Protein AF-A0A2V8LK27-F1 (afdb_monomer_lite)

Secondary structure (DSSP, 8-state):
-PPPPEEEEEEETTEEEEEEEPPP-TTSEEEEEETTEEEEEEEETTTTEEEEEEEEEPTTT-PEEEEEEEEEEEEESSSPPTT--EEEEEEEEEEE----PPTTSSSS--BTTB----EEEEEEE--

Foldseek 3Di:
DFDDAAWWFKDFPNDTWIWGWDGADPQQWTWTDTPNAIWIWGADPVQQKIKIKGWDQDPPVRDIKIKIAIWHWAKVVNDDDPPDKIKIKTKFAIDIDDDDDDPPPDPNDDDPVDDGGMMMIIDIDDD

Radius of gyration: 15.54 Å; chains: 1; bounding box: 40×24×44 Å

Structure (mmCIF, N/CA/C/O backbone):
data_AF-A0A2V8LK27-F1
#
_entry.id   AF-A0A2V8LK27-F1
#
loop_
_atom_site.group_PDB
_atom_site.id
_atom_site.type_symbol
_atom_site.label_atom_id
_atom_site.label_alt_id
_atom_site.label_comp_id
_atom_site.label_asym_id
_atom_site.label_entity_id
_atom_site.label_seq_id
_atom_site.pdbx_PDB_ins_code
_atom_site.Cartn_x
_atom_site.Cartn_y
_atom_site.Cartn_z
_atom_site.occupancy
_atom_site.B_iso_or_equiv
_atom_site.auth_seq_id
_atom_site.auth_comp_id
_atom_site.auth_asym_id
_atom_site.auth_atom_id
_atom_site.pdbx_PDB_model_num
ATOM 1 N N . MET A 1 1 ? -6.899 8.296 13.807 1.00 84.69 1 MET A N 1
ATOM 2 C CA . MET A 1 1 ? -6.845 6.825 13.914 1.00 84.69 1 MET A CA 1
ATOM 3 C C . MET A 1 1 ? -5.482 6.376 13.427 1.00 84.69 1 MET A C 1
ATOM 5 O O . MET A 1 1 ? -5.115 6.749 12.312 1.00 84.69 1 MET A O 1
ATOM 9 N N . PRO A 1 2 ? -4.740 5.618 14.250 1.00 91.44 2 PRO A N 1
ATOM 10 C CA . PRO A 1 2 ? -3.429 5.110 13.874 1.00 91.44 2 PRO A CA 1
ATOM 11 C C . PRO A 1 2 ? -3.525 4.177 12.668 1.00 91.44 2 PRO A C 1
ATOM 13 O O . PRO A 1 2 ? -4.509 3.447 12.525 1.00 91.44 2 PRO A O 1
ATOM 16 N N . LEU A 1 3 ? -2.496 4.183 11.823 1.00 94.62 3 LEU A N 1
ATOM 17 C CA . LEU A 1 3 ? -2.370 3.239 10.717 1.00 94.62 3 LEU A CA 1
ATOM 18 C C . LEU A 1 3 ? -2.096 1.830 11.272 1.00 94.62 3 LEU A C 1
ATOM 20 O O . LEU A 1 3 ? -1.090 1.663 11.967 1.00 94.62 3 LEU A O 1
ATOM 24 N N . PRO A 1 4 ? -2.933 0.815 10.979 1.00 95.06 4 PRO A N 1
ATOM 25 C CA . PRO A 1 4 ? -2.620 -0.553 11.369 1.00 95.06 4 PRO A CA 1
ATOM 26 C C . PRO A 1 4 ? -1.345 -1.049 10.683 1.00 95.06 4 PRO A C 1
ATOM 28 O O . PRO A 1 4 ? -1.133 -0.840 9.485 1.00 95.06 4 PRO A O 1
ATOM 31 N N . THR A 1 5 ? -0.496 -1.717 11.452 1.00 95.25 5 THR A N 1
ATOM 32 C CA . THR A 1 5 ? 0.776 -2.268 10.980 1.00 95.25 5 THR A CA 1
ATOM 33 C C . THR A 1 5 ? 0.640 -3.748 10.646 1.00 95.25 5 THR A C 1
ATOM 35 O O . THR A 1 5 ? -0.314 -4.411 11.053 1.00 95.25 5 THR A O 1
ATOM 38 N N . GLY A 1 6 ? 1.607 -4.276 9.900 1.00 96.19 6 GLY A N 1
ATOM 39 C CA . GLY A 1 6 ? 1.658 -5.685 9.522 1.00 96.19 6 GLY A CA 1
ATOM 40 C C . GLY A 1 6 ? 1.466 -5.903 8.029 1.00 96.19 6 GLY A C 1
ATOM 41 O O . GLY A 1 6 ? 1.759 -5.024 7.217 1.00 96.19 6 GLY A O 1
ATOM 42 N N . VAL A 1 7 ? 1.028 -7.111 7.672 1.00 97.31 7 VAL A N 1
ATOM 43 C CA . VAL A 1 7 ? 0.879 -7.549 6.281 1.00 97.31 7 VAL A CA 1
ATOM 44 C C . VAL A 1 7 ? -0.574 -7.409 5.847 1.00 97.31 7 VAL A C 1
ATOM 46 O O . VAL A 1 7 ? -1.472 -8.052 6.387 1.00 97.31 7 VAL A O 1
ATOM 49 N N . TRP A 1 8 ? -0.784 -6.575 4.840 1.00 97.62 8 TRP A N 1
ATOM 50 C CA . TRP A 1 8 ? -2.070 -6.309 4.224 1.00 97.62 8 TRP A CA 1
ATOM 51 C C . TRP A 1 8 ? -2.219 -7.126 2.943 1.00 97.62 8 TRP A C 1
ATOM 53 O O . TRP A 1 8 ? -1.303 -7.185 2.120 1.00 97.62 8 TRP A O 1
ATOM 63 N N . LYS A 1 9 ? -3.409 -7.691 2.729 1.00 97.12 9 LYS A N 1
ATOM 64 C CA . LYS A 1 9 ? -3.789 -8.304 1.453 1.00 97.12 9 LYS A CA 1
ATOM 65 C C . LYS A 1 9 ? -4.189 -7.208 0.481 1.00 97.12 9 LYS A C 1
ATOM 67 O O . LYS A 1 9 ? -5.197 -6.539 0.695 1.00 97.12 9 LYS A O 1
ATOM 72 N N . ALA A 1 10 ? -3.401 -7.013 -0.563 1.00 94.88 10 ALA A N 1
ATOM 73 C CA . ALA A 1 10 ? -3.580 -5.949 -1.530 1.00 94.88 10 ALA A CA 1
ATOM 74 C C . ALA A 1 10 ? -4.000 -6.478 -2.899 1.00 94.88 10 ALA A C 1
ATOM 76 O O . ALA A 1 10 ? -3.657 -7.591 -3.295 1.00 94.88 10 ALA A O 1
ATOM 77 N N . ASN A 1 11 ? -4.708 -5.639 -3.645 1.00 91.50 11 ASN A N 1
ATOM 78 C CA . ASN A 1 11 ? -4.986 -5.856 -5.052 1.00 91.50 11 ASN A CA 1
ATOM 79 C C . ASN A 1 11 ? -4.693 -4.580 -5.837 1.00 91.50 11 ASN A C 1
ATOM 81 O O . ASN A 1 11 ? -5.170 -3.493 -5.494 1.00 91.50 11 ASN A O 1
ATOM 85 N N . VAL A 1 12 ? -3.930 -4.725 -6.916 1.00 87.88 12 VAL A N 1
ATOM 86 C CA . VAL A 1 12 ? -3.661 -3.651 -7.869 1.00 87.88 12 VAL A CA 1
ATOM 87 C C . VAL A 1 12 ? -3.964 -4.175 -9.258 1.00 87.88 12 VAL A C 1
ATOM 89 O O . VAL A 1 12 ? -3.316 -5.102 -9.739 1.00 87.88 12 VAL A O 1
ATOM 92 N N . ASN A 1 13 ? -4.955 -3.580 -9.921 1.00 79.00 13 ASN A N 1
ATOM 93 C CA . ASN A 1 13 ? -5.341 -3.952 -11.285 1.00 79.00 13 ASN A CA 1
ATOM 94 C C . ASN A 1 13 ? -5.701 -5.446 -11.471 1.00 79.00 13 ASN A C 1
ATOM 96 O O . ASN A 1 13 ? -5.480 -6.014 -12.542 1.00 79.00 13 ASN A O 1
ATOM 100 N N . GLY A 1 14 ? -6.239 -6.101 -10.439 1.00 80.12 14 GLY A N 1
ATOM 101 C CA . GLY A 1 14 ? -6.537 -7.534 -10.460 1.00 80.12 14 GLY A CA 1
ATOM 102 C C . GLY A 1 14 ? -5.358 -8.431 -10.081 1.00 80.12 14 GLY A C 1
ATOM 103 O O . GLY A 1 14 ? -5.547 -9.639 -9.999 1.00 80.12 14 GLY A O 1
ATOM 104 N N . THR A 1 15 ? -4.175 -7.872 -9.811 1.00 84.31 15 THR A N 1
ATOM 105 C CA . THR A 1 15 ? -3.046 -8.633 -9.264 1.00 84.31 15 THR A CA 1
ATOM 106 C C . THR A 1 15 ? -3.067 -8.572 -7.747 1.00 84.31 15 THR A C 1
ATOM 108 O O . THR A 1 15 ? -2.995 -7.483 -7.173 1.00 84.31 15 THR A O 1
ATOM 111 N N . GLU A 1 16 ? -3.150 -9.734 -7.108 1.00 90.19 16 GLU A N 1
ATOM 112 C CA . GLU A 1 16 ? -3.022 -9.866 -5.659 1.00 90.19 16 GLU A CA 1
ATOM 113 C C . GLU A 1 16 ? -1.560 -9.752 -5.221 1.00 90.19 16 GLU A C 1
ATOM 115 O O . GLU A 1 16 ? -0.647 -10.202 -5.917 1.00 90.19 16 GLU A O 1
ATOM 120 N N . ALA A 1 17 ? -1.338 -9.134 -4.065 1.00 91.56 17 ALA A N 1
ATOM 121 C CA . ALA A 1 17 ? -0.025 -9.001 -3.456 1.00 91.56 17 ALA A CA 1
ATOM 122 C C . ALA A 1 17 ? -0.117 -8.749 -1.953 1.00 91.56 17 ALA A C 1
ATOM 124 O O . ALA A 1 17 ? -1.183 -8.477 -1.406 1.00 91.56 17 ALA A O 1
ATOM 125 N N . GLU A 1 18 ? 1.037 -8.796 -1.300 1.00 95.44 18 GLU A N 1
ATOM 126 C CA . GLU A 1 18 ? 1.193 -8.443 0.104 1.00 95.44 18 GLU A CA 1
ATOM 127 C C . GLU A 1 18 ? 1.866 -7.076 0.227 1.00 95.44 18 GLU A C 1
ATOM 129 O O . GLU A 1 18 ? 2.935 -6.844 -0.348 1.00 95.44 18 GLU A O 1
ATOM 134 N N . LEU A 1 19 ? 1.227 -6.177 0.973 1.00 96.88 19 LEU A N 1
ATOM 135 C CA . LEU A 1 19 ? 1.770 -4.880 1.366 1.00 96.88 19 LEU A CA 1
ATOM 136 C C . LEU A 1 19 ? 2.128 -4.946 2.852 1.00 96.88 19 LEU A C 1
ATOM 138 O O . LEU A 1 19 ? 1.236 -5.043 3.691 1.00 96.88 19 LEU A O 1
ATOM 142 N N . SER A 1 20 ? 3.414 -4.886 3.1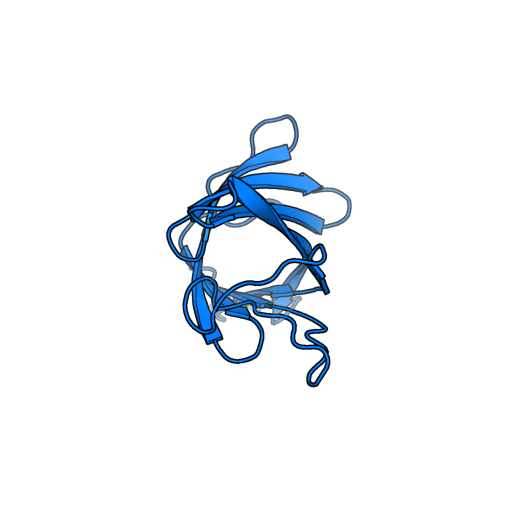90 1.00 97.94 20 SER A N 1
ATOM 143 C CA . SER A 1 20 ? 3.841 -4.749 4.582 1.00 97.94 20 SER A CA 1
ATOM 144 C C . SER A 1 20 ? 3.999 -3.277 4.953 1.00 97.94 20 SER A C 1
ATOM 146 O O . SER A 1 20 ? 4.560 -2.488 4.190 1.00 97.94 20 SER A O 1
ATOM 148 N N . ILE A 1 21 ? 3.494 -2.910 6.130 1.00 98.06 21 ILE A N 1
ATOM 149 C CA . ILE A 1 21 ? 3.551 -1.551 6.673 1.00 98.06 21 ILE A CA 1
ATOM 150 C C . ILE A 1 21 ? 4.091 -1.614 8.101 1.00 98.06 21 ILE A C 1
ATOM 152 O O . ILE A 1 21 ? 3.516 -2.287 8.961 1.00 98.06 21 ILE A O 1
ATOM 156 N N . GLU A 1 22 ? 5.175 -0.890 8.362 1.00 97.62 22 GLU A N 1
ATOM 157 C CA . GLU A 1 22 ? 5.681 -0.653 9.714 1.00 97.62 22 GLU A CA 1
ATOM 158 C C . GLU A 1 22 ? 5.019 0.572 10.358 1.00 97.62 22 GLU A C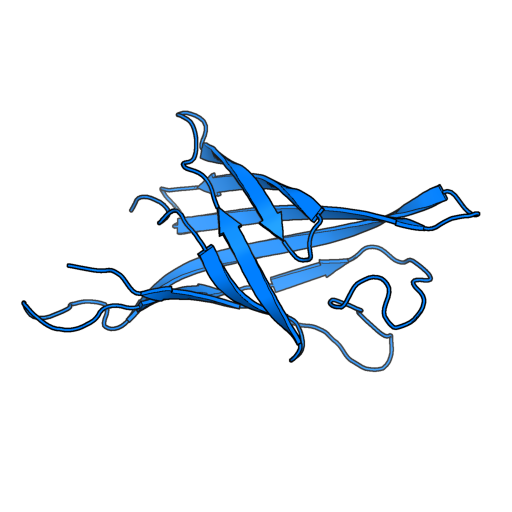 1
ATOM 160 O O . GLU A 1 22 ? 4.395 1.398 9.688 1.00 97.62 22 GLU A O 1
ATOM 165 N N . ALA A 1 23 ? 5.156 0.698 11.680 1.00 95.94 23 ALA A N 1
ATOM 166 C CA . ALA A 1 23 ? 4.587 1.820 12.419 1.00 95.94 23 ALA A CA 1
ATOM 167 C C . ALA A 1 23 ? 5.156 3.160 11.911 1.00 95.94 23 ALA A C 1
ATOM 169 O O . ALA A 1 23 ? 6.381 3.309 11.845 1.00 95.94 23 ALA A O 1
ATOM 170 N N . PRO A 1 24 ? 4.304 4.154 11.593 1.00 97.44 24 PRO A N 1
ATOM 171 C CA . PRO A 1 24 ? 4.780 5.495 11.297 1.00 97.44 24 PRO A CA 1
ATOM 172 C C . PRO A 1 24 ? 5.511 6.114 12.495 1.00 97.44 24 PRO A C 1
ATOM 174 O O . PRO A 1 24 ? 5.134 5.909 13.650 1.00 97.44 24 PRO A O 1
ATOM 177 N N . ASN A 1 25 ? 6.539 6.915 12.223 1.00 96.50 25 ASN A N 1
ATOM 178 C CA . ASN A 1 25 ? 7.196 7.732 13.240 1.00 96.50 25 ASN A CA 1
ATOM 179 C C . ASN A 1 25 ? 6.341 8.958 13.625 1.00 96.50 25 ASN A C 1
ATOM 181 O O . ASN A 1 25 ? 5.255 9.180 13.090 1.00 96.50 25 ASN A O 1
ATOM 185 N N . GLN A 1 26 ? 6.849 9.801 14.530 1.00 94.81 26 GLN A N 1
ATOM 186 C CA . GLN A 1 26 ? 6.143 11.008 14.995 1.00 94.81 26 GLN A CA 1
ATOM 187 C C . GLN A 1 26 ? 5.841 12.025 13.883 1.00 94.81 26 GLN A C 1
ATOM 189 O O . GLN A 1 26 ? 4.972 12.874 14.048 1.00 94.81 26 GLN A O 1
ATOM 194 N N . GLN A 1 27 ? 6.553 11.956 12.758 1.00 96.25 27 GLN A N 1
ATOM 195 C CA . GLN A 1 27 ? 6.324 12.796 11.586 1.00 96.25 27 GLN A CA 1
ATOM 196 C C . GLN A 1 27 ? 5.384 12.135 10.568 1.00 96.25 27 GLN A C 1
ATOM 198 O O . GLN A 1 27 ? 5.241 12.661 9.473 1.00 96.25 27 GLN A O 1
ATOM 203 N N . GLY A 1 28 ? 4.792 10.974 10.866 1.00 96.94 28 GLY A N 1
ATOM 204 C CA . GLY A 1 28 ? 3.933 10.234 9.937 1.00 96.94 28 GLY A CA 1
ATOM 205 C C . GLY A 1 28 ? 4.694 9.475 8.847 1.00 96.94 28 GLY A C 1
ATOM 206 O O . GLY A 1 28 ? 4.079 8.892 7.962 1.00 96.94 28 GLY A O 1
ATOM 207 N N . THR A 1 29 ? 6.027 9.439 8.877 1.00 98.25 29 THR A N 1
ATOM 208 C CA . THR A 1 29 ? 6.805 8.662 7.900 1.00 98.25 29 THR A CA 1
ATOM 209 C C . THR A 1 29 ? 6.815 7.193 8.288 1.00 98.25 29 THR A C 1
ATOM 211 O O . THR A 1 29 ? 7.116 6.870 9.434 1.00 98.25 29 THR A O 1
ATOM 214 N N . PHE A 1 30 ? 6.566 6.306 7.329 1.00 97.94 30 PHE A N 1
ATOM 215 C CA . PHE A 1 30 ? 6.662 4.862 7.527 1.00 97.94 30 PHE A CA 1
ATOM 216 C C . PHE A 1 30 ? 7.531 4.212 6.452 1.00 97.94 30 PHE A C 1
ATOM 218 O O . PHE A 1 30 ? 7.768 4.780 5.379 1.00 97.94 30 PHE A O 1
ATOM 225 N N . VAL A 1 31 ? 7.999 3.006 6.751 1.00 98.31 31 VAL A N 1
ATOM 226 C CA . VAL A 1 31 ? 8.641 2.111 5.788 1.00 98.31 31 VAL A CA 1
ATOM 227 C C . VAL A 1 31 ? 7.800 0.853 5.621 1.00 98.31 31 VAL A C 1
ATOM 229 O O . VAL A 1 31 ? 6.933 0.544 6.441 1.00 98.31 31 VAL A O 1
ATOM 232 N N . GLY A 1 32 ? 8.022 0.150 4.523 1.00 97.69 32 GLY A N 1
ATOM 233 C CA . GLY A 1 32 ? 7.288 -1.062 4.217 1.00 97.69 32 GLY A CA 1
ATOM 234 C C . GLY A 1 32 ? 7.863 -1.772 3.009 1.00 97.69 32 GLY A C 1
ATOM 235 O O . GLY A 1 32 ? 8.917 -1.394 2.491 1.00 97.69 32 GLY A O 1
ATOM 236 N N . ARG A 1 33 ? 7.133 -2.768 2.523 1.00 96.62 33 ARG A N 1
ATOM 237 C CA . ARG A 1 33 ? 7.487 -3.512 1.318 1.00 96.62 33 ARG A CA 1
ATOM 238 C C . ARG A 1 33 ? 6.239 -3.818 0.511 1.00 96.62 33 ARG A C 1
ATOM 240 O O . ARG A 1 33 ? 5.222 -4.228 1.063 1.00 96.62 33 ARG A O 1
ATOM 247 N N . PHE A 1 34 ? 6.317 -3.649 -0.803 1.00 93.31 34 PHE A N 1
ATOM 248 C CA . PHE A 1 34 ? 5.221 -3.980 -1.705 1.00 93.31 34 PHE A CA 1
ATOM 249 C C . PHE A 1 34 ? 5.759 -4.506 -3.030 1.00 93.31 34 PHE A C 1
ATOM 251 O O . PHE A 1 34 ? 6.724 -3.967 -3.566 1.00 93.31 34 PHE A O 1
ATOM 258 N N . PHE A 1 35 ? 5.183 -5.601 -3.537 1.00 89.12 35 PHE A N 1
ATOM 259 C CA . PHE A 1 35 ? 5.714 -6.329 -4.702 1.00 89.12 35 PHE A CA 1
ATOM 260 C C . PHE A 1 35 ? 7.208 -6.684 -4.580 1.00 89.12 35 PHE A C 1
ATOM 262 O O . PHE A 1 35 ? 7.948 -6.678 -5.559 1.00 89.12 35 PHE A O 1
ATOM 269 N N . GLY A 1 36 ? 7.673 -6.966 -3.359 1.00 88.38 36 GLY A N 1
ATOM 270 C CA . GLY A 1 36 ? 9.078 -7.270 -3.092 1.00 88.38 36 GLY A CA 1
ATOM 271 C C . GLY A 1 36 ? 10.024 -6.062 -3.112 1.00 88.38 36 GLY A C 1
ATOM 272 O O . GLY A 1 36 ? 11.226 -6.267 -2.963 1.00 88.38 36 GLY A O 1
ATOM 273 N N . ILE A 1 37 ? 9.501 -4.842 -3.265 1.00 90.38 37 ILE A N 1
ATOM 274 C CA . ILE A 1 37 ? 10.251 -3.582 -3.308 1.00 90.38 37 ILE A CA 1
ATOM 275 C C . ILE A 1 37 ? 10.058 -2.852 -1.982 1.00 90.38 37 ILE A C 1
ATOM 277 O O . ILE A 1 37 ? 8.922 -2.671 -1.538 1.00 90.38 37 ILE A O 1
ATOM 281 N N . ASP A 1 38 ? 11.154 -2.423 -1.362 1.00 94.94 38 ASP A N 1
ATOM 282 C CA . ASP A 1 38 ? 11.091 -1.604 -0.154 1.00 94.94 38 ASP A CA 1
ATOM 283 C C . ASP A 1 38 ? 10.585 -0.199 -0.502 1.00 94.94 38 ASP A C 1
ATOM 285 O O . ASP A 1 38 ? 10.959 0.392 -1.519 1.00 94.94 38 ASP A O 1
ATOM 289 N N . LEU A 1 39 ? 9.723 0.343 0.350 1.00 95.62 39 LEU A N 1
ATOM 290 C CA . LEU A 1 39 ? 9.088 1.637 0.144 1.00 95.62 39 LEU A CA 1
ATOM 291 C C . LEU A 1 39 ? 9.229 2.523 1.371 1.00 95.62 39 LEU A C 1
ATOM 293 O O . LEU A 1 39 ? 9.383 2.062 2.503 1.00 95.62 39 LEU A O 1
ATOM 297 N N . ARG A 1 40 ? 9.114 3.825 1.125 1.00 97.50 40 ARG A N 1
ATOM 298 C CA . ARG A 1 40 ? 8.880 4.831 2.153 1.00 97.50 40 ARG A CA 1
ATOM 299 C C . ARG A 1 40 ? 7.611 5.584 1.798 1.00 97.50 40 ARG A C 1
ATOM 301 O O . ARG A 1 40 ? 7.392 5.928 0.634 1.00 97.50 40 ARG A O 1
ATOM 308 N N . GLY A 1 41 ? 6.795 5.839 2.807 1.00 97.94 41 GLY A N 1
ATOM 309 C CA . GLY A 1 41 ? 5.548 6.559 2.648 1.00 97.94 41 GLY A CA 1
ATOM 310 C C . GLY A 1 41 ? 5.284 7.538 3.774 1.00 97.94 41 GLY A C 1
ATOM 311 O O . GLY A 1 41 ? 6.081 7.701 4.699 1.00 97.94 41 GLY A O 1
ATOM 312 N N . PHE A 1 42 ? 4.139 8.191 3.658 1.00 98.44 42 PHE A N 1
ATOM 313 C CA . PHE A 1 42 ? 3.618 9.144 4.609 1.00 98.44 42 PHE A CA 1
ATOM 314 C C . PHE A 1 42 ? 2.185 8.774 4.986 1.00 98.44 42 PHE A C 1
ATOM 316 O O . PHE A 1 42 ? 1.359 8.447 4.131 1.00 98.44 42 PHE A O 1
ATOM 323 N N . TRP A 1 43 ? 1.909 8.831 6.279 1.00 98.44 43 TRP A N 1
ATOM 324 C CA . TRP A 1 43 ? 0.605 8.664 6.881 1.00 98.44 43 TRP A CA 1
ATOM 325 C C . TRP A 1 43 ? 0.170 9.991 7.491 1.00 98.44 43 TRP A C 1
ATOM 327 O O . TRP A 1 43 ? 0.782 10.486 8.437 1.00 98.44 43 TRP A O 1
ATOM 337 N N . ASP A 1 44 ? -0.906 10.550 6.951 1.00 97.88 44 ASP A N 1
ATOM 338 C CA . ASP A 1 44 ? -1.611 11.669 7.555 1.00 97.88 44 ASP A CA 1
ATOM 339 C C . ASP A 1 44 ? -2.748 11.124 8.421 1.00 97.88 44 ASP A C 1
ATOM 341 O O . ASP A 1 44 ? -3.822 10.767 7.925 1.00 97.88 44 ASP A O 1
ATOM 345 N N . GLU A 1 45 ? -2.514 11.068 9.731 1.00 95.81 45 GLU A N 1
ATOM 346 C CA . GLU A 1 45 ? -3.523 10.613 10.681 1.00 95.81 45 GLU A CA 1
ATOM 347 C C . GLU A 1 45 ? -4.745 11.543 10.737 1.00 95.81 45 GLU A C 1
ATOM 349 O O . GLU A 1 45 ? -5.848 11.077 11.021 1.00 95.81 45 GLU A O 1
ATOM 354 N N . PHE A 1 46 ? -4.611 12.837 10.449 1.00 94.94 46 PHE A N 1
ATOM 355 C CA . PHE A 1 46 ? -5.756 13.741 10.506 1.00 94.94 46 PHE A CA 1
ATOM 356 C C . PHE A 1 46 ? -6.730 13.464 9.359 1.00 94.94 46 PHE A C 1
ATOM 358 O O . PHE A 1 46 ? -7.929 13.299 9.583 1.00 94.94 46 PHE A O 1
ATOM 365 N N . SER A 1 47 ? -6.212 13.357 8.134 1.00 96.38 47 SER A N 1
ATOM 366 C CA . SER A 1 47 ? -7.039 13.097 6.949 1.00 96.38 47 SER A CA 1
ATOM 367 C C . SER A 1 47 ? -7.249 11.612 6.643 1.00 96.38 47 SER A C 1
ATOM 369 O O . SER A 1 47 ? -7.926 11.289 5.668 1.00 96.38 47 SER A O 1
ATOM 371 N N . GLN A 1 48 ? -6.680 10.713 7.453 1.00 97.06 48 GLN A N 1
ATOM 372 C CA . GLN A 1 48 ? -6.718 9.264 7.239 1.00 97.06 48 GLN A CA 1
ATOM 373 C C . GLN A 1 48 ? -6.189 8.864 5.851 1.00 97.06 48 GLN A C 1
ATOM 375 O O . GLN A 1 48 ? -6.732 7.974 5.191 1.00 97.06 48 GLN A O 1
ATOM 380 N N . THR A 1 49 ? -5.129 9.544 5.405 1.00 97.94 49 THR A N 1
ATOM 381 C CA . THR A 1 49 ? -4.569 9.406 4.057 1.00 97.94 49 THR A CA 1
ATOM 382 C C . THR A 1 49 ? -3.187 8.770 4.107 1.00 97.94 49 THR A C 1
ATOM 384 O O . THR A 1 49 ? -2.304 9.231 4.826 1.00 97.94 49 THR A O 1
ATOM 387 N N . ILE A 1 50 ? -2.972 7.759 3.268 1.00 98.25 50 ILE A N 1
ATOM 388 C CA . ILE A 1 50 ? -1.657 7.169 3.020 1.00 98.25 50 ILE A CA 1
ATOM 389 C C . ILE A 1 50 ? -1.136 7.608 1.651 1.00 98.25 50 ILE A C 1
ATOM 391 O O . ILE A 1 50 ? -1.893 7.684 0.677 1.00 98.25 50 ILE A O 1
ATOM 395 N N . SER A 1 51 ? 0.163 7.860 1.553 1.00 97.88 51 SER A N 1
ATOM 396 C CA . SER A 1 51 ? 0.851 8.010 0.275 1.00 97.88 51 SER A CA 1
ATOM 397 C C . SER A 1 51 ? 2.210 7.327 0.303 1.00 97.88 51 SER A C 1
ATOM 399 O O . SER A 1 51 ? 2.903 7.330 1.315 1.00 97.88 51 SER A O 1
ATOM 401 N N . PHE A 1 52 ? 2.599 6.708 -0.804 1.00 97.19 52 PHE A N 1
ATOM 402 C CA . PHE A 1 52 ? 3.927 6.120 -0.963 1.00 97.19 52 PHE A CA 1
ATOM 403 C C . PHE A 1 52 ? 4.270 5.983 -2.442 1.00 97.19 52 PHE A C 1
ATOM 405 O O . PHE A 1 52 ? 3.410 6.118 -3.315 1.00 97.19 52 PHE A O 1
ATOM 412 N N . THR A 1 53 ? 5.540 5.713 -2.722 1.00 93.75 53 THR A N 1
ATOM 413 C CA . THR A 1 53 ? 6.018 5.490 -4.088 1.00 93.75 53 THR A CA 1
ATOM 414 C C . THR A 1 53 ? 6.780 4.181 -4.178 1.00 93.75 53 THR A C 1
ATOM 416 O O . THR A 1 53 ? 7.482 3.805 -3.241 1.00 93.75 53 THR A O 1
ATOM 419 N N . LEU A 1 54 ? 6.642 3.500 -5.311 1.00 91.38 54 LEU A N 1
ATOM 420 C CA . LEU A 1 54 ? 7.499 2.392 -5.708 1.00 91.38 54 LEU A CA 1
ATOM 421 C C . LEU A 1 54 ? 8.334 2.832 -6.899 1.00 91.38 54 LEU A C 1
ATOM 423 O O . LEU A 1 54 ? 7.781 3.321 -7.883 1.00 91.38 54 LEU A O 1
ATOM 427 N N . THR A 1 55 ? 9.645 2.630 -6.814 1.00 88.25 55 THR A N 1
ATOM 428 C CA . THR A 1 55 ? 10.576 2.944 -7.898 1.00 88.25 55 THR A CA 1
ATOM 429 C C . THR A 1 55 ? 11.218 1.659 -8.394 1.00 88.25 55 THR A C 1
ATOM 431 O O . THR A 1 55 ? 11.910 0.975 -7.645 1.00 88.25 55 THR A O 1
ATOM 434 N N . VAL A 1 56 ? 11.008 1.346 -9.669 1.00 84.06 56 VAL A N 1
ATOM 435 C CA . VAL A 1 56 ? 11.634 0.226 -10.374 1.00 84.06 56 VAL A CA 1
ATOM 436 C C . VAL A 1 56 ? 12.626 0.783 -11.380 1.00 84.06 56 VAL A C 1
ATOM 438 O O . VAL A 1 56 ? 12.271 1.614 -12.212 1.00 84.06 56 VAL A O 1
ATOM 441 N N . ILE A 1 57 ? 13.867 0.309 -11.338 1.00 82.44 57 ILE A N 1
ATOM 442 C CA . ILE A 1 57 ? 14.889 0.661 -12.327 1.00 82.44 57 ILE A CA 1
ATOM 443 C C . ILE A 1 57 ? 14.990 -0.495 -13.318 1.00 82.44 57 ILE A C 1
ATOM 445 O O . ILE A 1 57 ? 15.324 -1.612 -12.928 1.00 82.44 57 ILE A O 1
ATOM 449 N N . THR A 1 58 ? 14.700 -0.242 -14.596 1.00 72.00 58 THR A N 1
ATOM 450 C CA . THR A 1 58 ? 14.788 -1.261 -15.651 1.00 72.00 58 THR A CA 1
ATOM 451 C C . THR A 1 58 ? 16.149 -1.211 -16.358 1.00 72.00 58 THR A C 1
ATOM 453 O O . THR A 1 58 ? 16.471 -0.194 -16.983 1.00 72.00 58 THR A O 1
ATOM 456 N N . PRO A 1 59 ? 16.958 -2.284 -16.327 1.00 70.50 59 PRO A N 1
ATOM 457 C CA . PRO A 1 59 ? 18.141 -2.402 -17.178 1.00 70.50 59 PRO A CA 1
ATOM 458 C C . PRO A 1 59 ? 17.750 -2.591 -18.659 1.00 70.50 59 PRO A C 1
ATOM 460 O O . PRO A 1 59 ? 16.701 -3.176 -18.930 1.00 70.50 59 PRO A O 1
ATOM 463 N N . PRO A 1 60 ? 18.572 -2.157 -19.638 1.00 71.06 60 PRO A N 1
ATOM 464 C CA . PRO A 1 60 ? 19.842 -1.436 -19.501 1.00 71.06 60 PRO A CA 1
ATOM 465 C C . PRO A 1 60 ? 19.686 0.095 -19.490 1.00 71.06 60 PRO A C 1
ATOM 467 O O . PRO A 1 60 ? 20.670 0.799 -19.296 1.00 71.06 60 PRO A O 1
ATOM 470 N N . THR A 1 61 ? 18.481 0.625 -19.730 1.00 71.62 61 THR A N 1
ATOM 471 C CA . THR A 1 61 ? 18.262 2.071 -19.908 1.00 71.62 61 THR A CA 1
ATOM 472 C C . THR A 1 61 ? 18.471 2.866 -18.622 1.00 71.62 61 THR A C 1
ATOM 474 O O . THR A 1 61 ? 18.780 4.052 -18.693 1.00 71.62 61 THR A O 1
ATOM 477 N N . GLY A 1 62 ? 18.280 2.240 -17.454 1.00 74.81 62 GLY A N 1
ATOM 478 C CA . GLY A 1 62 ? 18.435 2.888 -16.150 1.00 74.81 62 GLY A CA 1
ATOM 479 C C . GLY A 1 62 ? 17.369 3.949 -15.850 1.00 74.81 62 GLY A C 1
ATOM 480 O O . GLY A 1 62 ? 17.458 4.627 -14.830 1.00 74.81 62 GLY A O 1
ATOM 481 N N . ILE A 1 63 ? 16.359 4.099 -16.715 1.00 78.25 63 ILE A N 1
ATOM 482 C CA . ILE A 1 63 ? 15.267 5.056 -16.522 1.00 78.25 63 ILE A CA 1
ATOM 483 C C . ILE A 1 63 ? 14.320 4.493 -15.451 1.00 78.25 63 ILE A C 1
ATOM 485 O O . ILE A 1 63 ? 13.817 3.379 -15.625 1.00 78.25 63 ILE A O 1
ATOM 489 N N . PRO A 1 64 ? 14.062 5.225 -14.353 1.00 81.81 64 PRO A N 1
ATOM 490 C CA . PRO A 1 64 ? 13.171 4.752 -13.308 1.00 81.81 64 PRO A CA 1
ATOM 491 C C . PRO A 1 64 ? 11.706 4.833 -13.744 1.00 81.81 64 PRO A C 1
ATOM 493 O O . PRO A 1 64 ? 11.234 5.842 -14.277 1.00 81.81 64 PRO A O 1
ATOM 496 N N . VAL A 1 65 ? 10.966 3.776 -13.434 1.00 82.12 65 VAL A N 1
ATOM 497 C CA . VAL A 1 65 ? 9.509 3.784 -13.398 1.00 82.12 65 VAL A CA 1
ATOM 498 C C . VAL A 1 65 ? 9.080 3.983 -11.956 1.00 82.12 65 VAL A C 1
ATOM 500 O O . VAL A 1 65 ? 9.428 3.200 -11.078 1.00 82.12 65 VAL A O 1
ATOM 503 N N . VAL A 1 66 ? 8.327 5.044 -11.722 1.00 86.31 66 VAL A N 1
ATOM 504 C CA . VAL A 1 66 ? 7.795 5.463 -10.436 1.00 86.31 66 VAL A CA 1
ATOM 505 C C . VAL A 1 66 ? 6.282 5.297 -10.457 1.00 86.31 66 VAL A C 1
ATOM 507 O O . VAL A 1 66 ? 5.582 5.878 -11.289 1.00 86.31 66 VAL A O 1
ATOM 510 N N . ALA A 1 67 ? 5.782 4.515 -9.510 1.00 88.06 67 ALA A N 1
ATOM 511 C CA . ALA A 1 67 ? 4.371 4.345 -9.223 1.00 88.06 67 ALA A CA 1
ATOM 512 C C . ALA A 1 67 ? 4.033 5.048 -7.907 1.00 88.06 67 ALA A C 1
ATOM 514 O O . ALA A 1 67 ? 4.545 4.677 -6.853 1.00 88.06 67 ALA A O 1
ATOM 515 N N . SER A 1 68 ? 3.167 6.052 -7.974 1.00 91.25 68 SER A N 1
ATOM 516 C CA . SER A 1 68 ? 2.686 6.827 -6.835 1.00 91.25 68 SER A CA 1
ATOM 517 C C . SER A 1 68 ? 1.318 6.324 -6.404 1.00 91.25 68 SER A C 1
ATOM 519 O O . SER A 1 68 ? 0.362 6.340 -7.181 1.00 91.25 68 SER A O 1
ATOM 521 N N . PHE A 1 69 ? 1.220 5.918 -5.146 1.00 93.62 69 PHE A N 1
ATOM 522 C CA . PHE A 1 69 ? -0.004 5.435 -4.528 1.00 93.62 69 PHE A CA 1
ATOM 523 C C . PHE A 1 69 ? -0.533 6.494 -3.571 1.00 93.62 69 PHE A C 1
ATOM 525 O O . PHE A 1 69 ? 0.217 7.055 -2.770 1.00 93.62 69 PHE A O 1
ATOM 532 N N . LYS A 1 70 ? -1.840 6.739 -3.635 1.00 95.69 70 LYS A N 1
ATOM 533 C CA . LYS A 1 70 ? -2.582 7.487 -2.623 1.00 95.69 70 LYS A CA 1
ATOM 534 C C . LYS A 1 70 ? -3.787 6.661 -2.204 1.00 95.69 70 LYS A C 1
ATOM 536 O O . LYS A 1 70 ? -4.469 6.097 -3.057 1.00 95.69 70 LYS A O 1
ATOM 541 N N . GLY A 1 71 ? -4.054 6.587 -0.909 1.00 95.69 71 GLY A N 1
ATOM 542 C CA . GLY A 1 71 ? -5.188 5.844 -0.378 1.00 95.69 71 GLY A CA 1
ATOM 543 C C . GLY A 1 71 ? -5.800 6.510 0.841 1.00 95.69 71 GLY A C 1
ATOM 544 O O . GLY A 1 71 ? -5.173 7.354 1.475 1.00 95.69 71 GLY A O 1
ATOM 545 N N . TYR A 1 72 ? -7.020 6.100 1.155 1.00 96.75 72 TYR A N 1
ATOM 546 C CA . TYR A 1 72 ? -7.781 6.526 2.319 1.00 96.75 72 TYR A CA 1
ATOM 547 C C . TYR A 1 72 ? -8.149 5.308 3.158 1.00 96.75 72 TYR A C 1
ATOM 549 O O . TYR A 1 72 ? -8.473 4.252 2.608 1.00 96.75 72 TYR A O 1
ATOM 557 N N . LEU A 1 73 ? -8.083 5.465 4.476 1.00 96.12 73 LEU A N 1
ATOM 558 C CA . LEU A 1 73 ? -8.341 4.407 5.445 1.00 96.12 73 LEU A CA 1
ATOM 559 C C . LEU A 1 73 ? -9.794 4.444 5.920 1.00 96.12 73 LEU A C 1
ATOM 561 O O . LEU A 1 73 ? -10.301 5.491 6.319 1.00 96.12 73 LEU A O 1
ATOM 565 N N . PHE A 1 74 ? -10.454 3.290 5.932 1.00 93.56 74 PHE A N 1
ATOM 566 C CA . PHE A 1 74 ? -11.778 3.130 6.529 1.00 93.56 74 PHE A CA 1
ATOM 567 C C . PHE A 1 74 ? -11.938 1.744 7.158 1.00 93.56 74 PHE A C 1
ATOM 569 O O . PHE A 1 74 ? -11.218 0.803 6.822 1.00 93.56 74 PHE A O 1
ATOM 576 N N . ARG A 1 75 ? -12.892 1.620 8.083 1.00 92.44 75 ARG A N 1
ATOM 577 C CA . ARG A 1 75 ? -13.225 0.368 8.775 1.00 92.44 75 ARG A C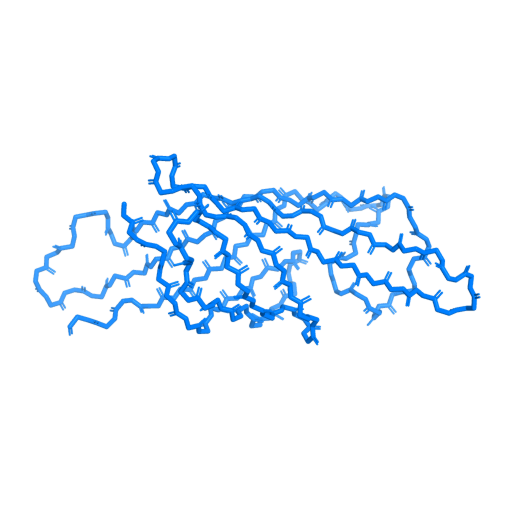A 1
ATOM 578 C C . ARG A 1 75 ? -14.588 -0.140 8.344 1.00 92.44 75 ARG A C 1
ATOM 580 O O . ARG A 1 75 ? -15.501 0.649 8.105 1.00 92.44 75 ARG A O 1
ATOM 587 N N . SER A 1 76 ? -14.719 -1.458 8.252 1.00 91.44 76 SER A N 1
ATOM 588 C CA . SER A 1 76 ? -15.982 -2.131 7.958 1.00 91.44 76 SER A CA 1
ATOM 589 C C . SER A 1 76 ? -16.231 -3.265 8.962 1.00 91.44 76 SER A C 1
ATOM 591 O O . SER A 1 76 ? -15.401 -4.170 9.032 1.00 91.44 76 SER A O 1
ATOM 593 N N . PRO A 1 77 ? -17.357 -3.251 9.707 1.00 89.62 77 PRO A N 1
ATOM 594 C CA . PRO A 1 77 ? -18.319 -2.146 9.802 1.00 89.62 77 PRO A CA 1
ATOM 595 C C . PRO A 1 77 ? -17.707 -0.917 10.513 1.00 89.62 77 PRO A C 1
ATOM 597 O O . PRO A 1 77 ? -16.791 -1.072 11.316 1.00 89.62 77 PRO A O 1
ATOM 600 N N . PRO A 1 78 ? -18.208 0.306 10.255 1.00 83.19 78 PRO A N 1
ATOM 601 C CA . PRO A 1 78 ? -17.672 1.522 10.874 1.00 83.19 78 PRO A CA 1
ATOM 602 C C . PRO A 1 78 ? -17.914 1.585 12.391 1.00 83.19 78 PRO A C 1
ATOM 604 O O . PRO A 1 78 ? -17.086 2.130 13.112 1.00 83.19 78 PRO A O 1
ATOM 607 N N . ASN A 1 79 ? -19.011 0.987 12.868 1.00 83.75 79 ASN A N 1
ATOM 608 C CA . ASN A 1 79 ? -19.354 0.864 14.286 1.00 83.75 79 ASN A CA 1
ATOM 609 C C . ASN A 1 79 ? -19.493 -0.625 14.636 1.00 83.75 79 ASN A C 1
ATOM 611 O O . ASN A 1 79 ? -20.591 -1.175 14.522 1.00 83.75 79 ASN A O 1
ATOM 615 N N . PRO A 1 80 ? -18.390 -1.310 14.961 1.00 81.12 80 PRO A N 1
ATOM 616 C CA . PRO A 1 80 ? -18.431 -2.724 15.291 1.00 81.12 80 PRO A CA 1
ATOM 617 C C . PRO A 1 80 ? -19.047 -2.962 16.668 1.00 81.12 80 PRO A C 1
ATOM 619 O O . PRO A 1 80 ? -18.753 -2.259 17.633 1.00 81.12 80 PRO A O 1
ATOM 622 N N . GLU A 1 81 ? -19.902 -3.976 16.747 1.00 84.12 81 GLU A N 1
ATOM 623 C CA . GLU A 1 81 ? -20.369 -4.528 18.017 1.00 84.12 81 GLU A CA 1
ATOM 624 C C . GLU A 1 81 ? -19.246 -5.368 18.652 1.00 84.12 81 GLU A C 1
ATOM 626 O O . GLU A 1 81 ? -18.426 -5.931 17.918 1.00 84.12 81 GLU A O 1
ATOM 631 N N . PRO A 1 82 ? -19.190 -5.485 19.992 1.00 81.12 82 PRO A N 1
ATOM 632 C CA . PRO A 1 82 ? -18.214 -6.342 20.657 1.00 81.12 82 PRO A CA 1
ATOM 633 C C . PRO A 1 82 ? -18.249 -7.776 20.108 1.00 81.12 82 PRO A C 1
ATOM 635 O O . PRO A 1 82 ? -19.313 -8.389 20.039 1.00 81.12 82 PRO A O 1
ATOM 638 N N . GLY A 1 83 ? -17.086 -8.312 19.729 1.00 80.44 83 GLY A N 1
ATOM 639 C CA . GLY A 1 83 ? -16.958 -9.672 19.188 1.00 80.44 83 GLY A CA 1
ATOM 640 C C . GLY A 1 83 ? -17.241 -9.807 17.688 1.00 80.44 83 GLY A C 1
ATOM 641 O O . GLY A 1 83 ? -17.276 -10.927 17.183 1.00 80.44 83 GLY A O 1
ATOM 642 N N . ARG A 1 84 ? -17.442 -8.698 16.965 1.00 82.44 84 ARG A N 1
ATOM 643 C CA . ARG A 1 84 ? -17.560 -8.699 15.504 1.00 82.44 84 ARG A CA 1
ATOM 644 C C . ARG A 1 84 ? -16.221 -8.384 14.846 1.00 82.44 84 ARG A C 1
ATOM 646 O O . ARG A 1 84 ? -15.598 -7.376 15.168 1.00 82.44 84 ARG A O 1
ATOM 653 N N . ASP A 1 85 ? -15.852 -9.187 13.852 1.00 85.94 85 ASP A N 1
ATOM 654 C CA . ASP A 1 85 ? -14.660 -8.940 13.043 1.00 85.94 85 ASP A CA 1
ATOM 655 C C . ASP A 1 85 ? -14.746 -7.589 12.322 1.00 85.94 85 ASP A C 1
ATOM 657 O O . ASP A 1 85 ? -15.762 -7.244 11.701 1.00 85.94 85 ASP A O 1
ATOM 661 N N . VAL A 1 86 ? -13.648 -6.839 12.380 1.00 91.50 86 VAL A N 1
ATOM 662 C CA . VAL A 1 86 ? -13.492 -5.553 11.700 1.00 91.50 86 VAL A CA 1
ATOM 663 C C . VAL A 1 86 ? -12.404 -5.689 10.660 1.00 91.50 86 VAL A C 1
ATOM 665 O O . VAL A 1 86 ? -11.326 -6.207 10.934 1.00 91.50 86 VAL A O 1
ATOM 668 N N . VAL A 1 87 ? -12.673 -5.198 9.456 1.00 94.56 87 VAL A N 1
ATOM 669 C CA . VAL A 1 87 ? -11.663 -5.117 8.405 1.00 94.56 87 VAL A CA 1
ATOM 670 C C . VAL A 1 87 ? -11.298 -3.663 8.197 1.00 94.56 87 VAL A C 1
ATOM 672 O O . VAL A 1 87 ? -12.149 -2.843 7.829 1.00 94.56 87 VAL A O 1
ATOM 675 N N . THR A 1 88 ? -10.022 -3.345 8.388 1.00 95.38 88 THR A N 1
ATOM 676 C CA . THR A 1 88 ? -9.489 -2.071 7.932 1.00 95.38 88 THR A CA 1
ATOM 677 C C . THR A 1 88 ? -9.148 -2.177 6.449 1.00 95.38 88 THR A C 1
ATOM 679 O O . THR A 1 88 ? -8.509 -3.133 6.011 1.00 95.38 88 THR A O 1
ATOM 682 N N . THR A 1 89 ? -9.577 -1.194 5.661 1.00 96.44 89 THR A N 1
ATOM 683 C CA . THR A 1 89 ? -9.313 -1.118 4.223 1.00 96.44 89 THR A CA 1
ATOM 684 C C . THR A 1 89 ? -8.624 0.200 3.883 1.00 96.44 89 THR A C 1
ATOM 686 O O . THR A 1 89 ? -9.088 1.270 4.272 1.00 96.44 89 THR A O 1
ATOM 689 N N . LEU A 1 90 ? -7.536 0.113 3.125 1.00 96.81 90 LEU A N 1
ATOM 690 C CA . LEU A 1 90 ? -6.944 1.208 2.367 1.00 96.81 90 LEU A CA 1
ATOM 691 C C . LEU A 1 90 ? -7.436 1.108 0.927 1.00 96.81 90 LEU A C 1
ATOM 693 O O . LEU A 1 90 ? -7.378 0.032 0.341 1.00 96.81 90 LEU A O 1
ATOM 697 N N . THR A 1 91 ? -7.902 2.203 0.336 1.00 94.94 91 THR A N 1
ATOM 698 C CA . THR A 1 91 ? -8.227 2.236 -1.098 1.00 94.94 91 THR A CA 1
ATOM 699 C C . THR A 1 91 ? -8.002 3.615 -1.683 1.00 94.94 91 THR A C 1
ATOM 701 O O . THR A 1 91 ? -8.127 4.623 -0.986 1.00 94.94 91 THR A O 1
ATOM 704 N N . GLY A 1 92 ? -7.681 3.684 -2.967 1.00 92.94 92 GLY A N 1
ATOM 705 C CA . GLY A 1 92 ? -7.546 4.962 -3.646 1.00 92.94 92 GLY A CA 1
ATOM 706 C C . GLY A 1 92 ? -6.957 4.831 -5.032 1.00 92.94 92 GLY A C 1
ATOM 707 O O . GLY A 1 92 ? -7.221 3.863 -5.741 1.00 92.94 92 GLY A O 1
ATOM 708 N N . SER A 1 93 ? -6.179 5.834 -5.424 1.00 89.25 93 SER A N 1
ATOM 709 C CA . SER A 1 93 ? -5.643 5.970 -6.771 1.00 89.25 93 SER A CA 1
ATOM 710 C C . SER A 1 93 ? -4.182 5.542 -6.866 1.00 89.25 93 SER A C 1
ATOM 712 O O . SER A 1 93 ? -3.399 5.616 -5.915 1.00 89.25 93 SER A O 1
ATOM 714 N N . LEU A 1 94 ? -3.829 5.105 -8.070 1.00 87.12 94 LEU A N 1
ATOM 715 C CA . LEU A 1 94 ? -2.473 4.823 -8.511 1.00 87.12 94 LEU A CA 1
ATOM 716 C C . LEU A 1 94 ? -2.180 5.714 -9.720 1.00 87.12 94 LEU A C 1
ATOM 718 O O . LEU A 1 94 ? -3.001 5.826 -10.629 1.00 87.12 94 LEU A O 1
ATOM 722 N N . GLN A 1 95 ? -1.006 6.332 -9.735 1.00 84.94 95 GLN A N 1
ATOM 723 C CA . GLN A 1 95 ? -0.469 7.044 -10.889 1.00 84.94 95 GLN A CA 1
ATOM 724 C C . GLN A 1 95 ? 0.935 6.540 -11.193 1.00 84.94 95 GLN A C 1
ATOM 726 O O . GLN A 1 95 ? 1.672 6.162 -10.289 1.00 84.94 95 GLN A O 1
ATOM 731 N N . MET A 1 96 ? 1.320 6.551 -12.464 1.00 81.31 96 MET A N 1
ATOM 732 C CA . MET A 1 96 ? 2.648 6.124 -12.897 1.00 81.31 96 MET A CA 1
ATOM 733 C C . MET A 1 96 ? 3.212 7.114 -13.904 1.00 81.31 96 MET A C 1
ATOM 735 O O . MET A 1 96 ? 2.458 7.681 -14.698 1.00 81.31 96 MET A O 1
ATOM 739 N N . ASN A 1 97 ? 4.529 7.308 -13.899 1.00 78.00 97 ASN A N 1
ATOM 740 C CA . ASN A 1 97 ? 5.184 8.015 -14.995 1.00 78.00 97 ASN A CA 1
ATOM 741 C C . ASN A 1 97 ? 5.212 7.151 -16.267 1.00 78.00 97 ASN A C 1
ATOM 743 O O . ASN A 1 97 ? 5.101 5.925 -16.228 1.00 78.00 97 ASN A O 1
ATOM 747 N N . ALA A 1 98 ? 5.387 7.810 -17.413 1.00 69.94 98 ALA A N 1
ATOM 748 C CA . ALA A 1 98 ? 5.599 7.117 -18.675 1.00 69.94 98 ALA A CA 1
ATOM 749 C C . ALA A 1 98 ? 6.917 6.327 -18.630 1.00 69.94 98 ALA A C 1
ATOM 751 O O . ALA A 1 98 ? 7.977 6.886 -18.346 1.00 69.94 98 ALA A O 1
ATOM 752 N N . GLY A 1 99 ? 6.849 5.036 -18.943 1.00 64.81 99 GLY A N 1
ATOM 753 C CA . GLY A 1 99 ? 8.009 4.159 -19.035 1.00 64.81 99 GLY A CA 1
ATOM 754 C C . GLY A 1 99 ? 7.674 2.881 -19.798 1.00 64.81 99 GLY A C 1
ATOM 755 O O . GLY A 1 99 ? 6.545 2.394 -19.751 1.00 64.81 99 GLY A O 1
ATOM 756 N N . ASN A 1 100 ? 8.656 2.337 -20.517 1.00 61.25 100 ASN A N 1
ATOM 757 C CA . ASN A 1 100 ? 8.521 1.063 -21.221 1.00 61.25 100 ASN A CA 1
ATOM 758 C C . ASN A 1 100 ? 8.912 -0.078 -20.279 1.00 61.25 100 ASN A C 1
ATOM 760 O O . ASN A 1 100 ? 10.053 -0.534 -20.289 1.00 61.25 100 ASN A O 1
ATOM 764 N N . ILE A 1 101 ? 7.969 -0.528 -19.452 1.00 64.62 101 ILE A N 1
ATOM 765 C CA . ILE A 1 101 ? 8.146 -1.731 -18.631 1.00 64.62 101 ILE A CA 1
ATOM 766 C C . ILE A 1 101 ? 7.651 -2.944 -19.413 1.00 64.62 101 ILE A C 1
ATOM 768 O O . ILE A 1 101 ? 6.512 -2.964 -19.885 1.00 64.62 101 ILE A O 1
ATOM 772 N N . ALA A 1 102 ? 8.495 -3.969 -19.537 1.00 61.22 102 ALA A N 1
ATOM 773 C CA . ALA A 1 102 ? 8.059 -5.257 -20.060 1.00 61.22 102 ALA A CA 1
ATOM 774 C C . ALA A 1 102 ? 6.962 -5.847 -19.158 1.00 61.22 102 ALA A C 1
ATOM 776 O O . ALA A 1 102 ? 7.016 -5.725 -17.928 1.00 61.22 102 ALA A O 1
ATOM 777 N N . ALA A 1 103 ? 5.979 -6.508 -19.774 1.00 58.03 103 ALA A N 1
ATOM 778 C CA . ALA A 1 103 ? 4.956 -7.241 -19.042 1.00 58.03 103 ALA A CA 1
ATOM 779 C C . ALA A 1 103 ? 5.614 -8.244 -18.075 1.00 58.03 103 ALA A C 1
ATOM 781 O O . ALA A 1 103 ? 6.467 -9.025 -18.488 1.00 58.03 103 ALA A O 1
ATOM 782 N N . GLY A 1 104 ? 5.235 -8.195 -16.794 1.00 58.38 104 GLY A N 1
ATOM 783 C CA . GLY A 1 104 ? 5.740 -9.093 -15.747 1.00 58.38 104 GLY A CA 1
ATOM 784 C C . GLY A 1 104 ? 6.843 -8.534 -14.837 1.00 58.38 104 GLY A C 1
ATOM 785 O O . GLY A 1 104 ? 7.085 -9.128 -13.794 1.00 58.38 104 GLY A O 1
ATOM 786 N N . LEU A 1 105 ? 7.474 -7.394 -15.158 1.00 64.81 105 LEU A N 1
ATOM 787 C CA . LEU A 1 105 ? 8.490 -6.782 -14.274 1.00 64.81 105 LEU A CA 1
ATOM 788 C C . LEU A 1 105 ? 7.891 -6.010 -13.096 1.00 64.81 105 LEU A C 1
ATOM 790 O O . LEU A 1 105 ? 8.482 -5.947 -12.022 1.00 64.81 105 LEU A O 1
ATOM 794 N N . PHE A 1 106 ? 6.725 -5.406 -13.298 1.00 69.56 106 PHE A N 1
ATOM 795 C CA . PHE A 1 106 ? 6.017 -4.680 -12.258 1.00 69.56 106 PHE A CA 1
ATOM 796 C C . PHE A 1 106 ? 4.523 -4.914 -12.456 1.00 69.56 106 PHE A C 1
ATOM 798 O O . PHE A 1 106 ? 4.002 -4.474 -13.462 1.00 69.56 106 PHE A O 1
ATOM 805 N N . PRO A 1 107 ? 3.814 -5.636 -11.582 1.00 63.06 107 PRO A N 1
ATOM 806 C CA . PRO A 1 107 ? 2.437 -6.082 -11.845 1.00 63.06 107 PRO A CA 1
ATOM 807 C C . PRO A 1 107 ? 1.413 -4.944 -11.935 1.00 63.06 107 PRO A C 1
ATOM 809 O O . PRO A 1 107 ? 0.384 -5.072 -12.601 1.00 63.06 107 PRO A O 1
ATOM 812 N N . ALA A 1 108 ? 1.710 -3.797 -11.329 1.00 62.38 108 ALA A N 1
ATOM 813 C CA . ALA A 1 108 ? 0.947 -2.579 -11.527 1.00 62.38 108 ALA A CA 1
ATOM 814 C C . ALA A 1 108 ? 1.363 -1.916 -12.853 1.00 62.38 108 ALA A C 1
ATOM 816 O O . ALA A 1 108 ? 2.015 -0.884 -12.847 1.00 62.38 108 ALA A O 1
ATOM 817 N N . ILE A 1 109 ? 1.041 -2.526 -14.000 1.00 61.12 109 ILE A N 1
ATOM 818 C CA . ILE A 1 109 ? 1.305 -1.932 -15.323 1.00 61.12 109 ILE A CA 1
ATOM 819 C C . ILE A 1 109 ? 0.080 -1.141 -15.768 1.00 61.12 109 ILE A C 1
ATOM 821 O O . ILE A 1 109 ? -0.982 -1.716 -16.026 1.00 61.12 109 ILE A O 1
ATOM 825 N N . GLY A 1 110 ? 0.242 0.171 -15.923 1.00 53.75 110 GLY A N 1
ATOM 826 C CA . GLY A 1 110 ? -0.634 0.970 -16.771 1.00 53.75 110 GLY A CA 1
ATOM 827 C C . GLY A 1 110 ? -0.308 0.690 -18.237 1.00 53.75 110 GLY A C 1
ATOM 828 O O . GLY A 1 110 ? 0.811 0.931 -18.678 1.00 53.75 110 GLY A O 1
ATOM 829 N N . THR A 1 111 ? -1.264 0.175 -19.007 1.00 54.88 111 THR A N 1
ATOM 830 C CA . THR A 1 111 ? -1.127 0.114 -20.473 1.00 54.88 111 THR A CA 1
ATOM 831 C C . THR A 1 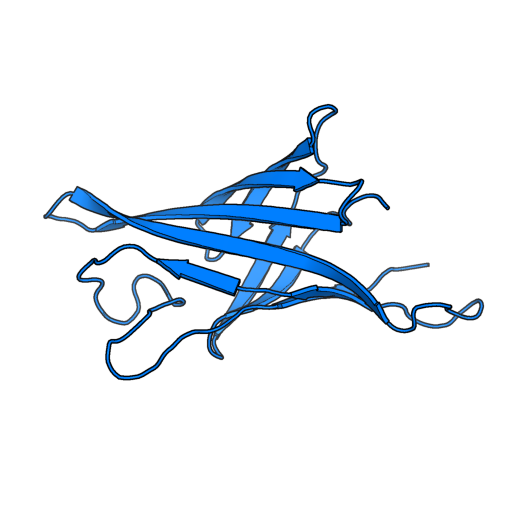111 ? -2.024 1.181 -21.082 1.00 54.88 111 THR A C 1
ATOM 833 O O . THR A 1 111 ? -3.091 1.460 -20.541 1.00 54.88 111 THR A O 1
ATOM 836 N N . SER A 1 112 ? -1.667 1.731 -22.248 1.00 51.91 112 SER A N 1
ATOM 837 C CA . SER A 1 112 ? -2.540 2.669 -22.983 1.00 51.91 112 SER A CA 1
ATOM 838 C C . SER A 1 112 ? -3.915 2.082 -23.339 1.00 51.91 112 SER A C 1
ATOM 840 O O . SER A 1 112 ? -4.813 2.807 -23.756 1.00 51.91 112 SER A O 1
ATOM 842 N N . ARG A 1 113 ? -4.084 0.762 -23.178 1.00 54.75 113 ARG A N 1
ATOM 843 C CA . ARG A 1 113 ? -5.308 0.007 -23.459 1.00 54.75 113 ARG A CA 1
ATOM 844 C C . ARG A 1 113 ? -6.183 -0.222 -22.227 1.00 54.75 113 ARG A C 1
ATOM 846 O O . ARG A 1 113 ? -7.337 -0.609 -22.385 1.00 54.75 113 ARG A O 1
ATOM 853 N N . ARG A 1 114 ? -5.658 -0.026 -21.013 1.00 55.50 114 ARG A N 1
ATOM 854 C CA . ARG A 1 114 ? -6.396 -0.255 -19.766 1.00 55.50 114 ARG A CA 1
ATOM 855 C C . ARG A 1 114 ? -5.956 0.744 -18.707 1.00 55.50 114 ARG A C 1
ATOM 857 O O . ARG A 1 114 ? -4.864 0.633 -18.152 1.00 55.50 114 ARG A O 1
ATOM 864 N N . ASN A 1 115 ? -6.842 1.688 -18.414 1.00 54.03 115 ASN A N 1
ATOM 865 C CA . ASN A 1 115 ? -6.663 2.598 -17.295 1.00 54.03 115 ASN A CA 1
ATOM 866 C C . ASN A 1 115 ? -6.690 1.813 -15.977 1.00 54.03 115 ASN A C 1
ATOM 868 O O . ASN A 1 115 ? -7.612 1.034 -15.731 1.00 54.03 115 ASN A O 1
ATOM 872 N N . VAL A 1 116 ? -5.687 2.038 -15.131 1.00 60.88 116 VAL A N 1
ATOM 873 C CA . VAL A 1 116 ? -5.617 1.482 -13.777 1.00 60.88 116 VAL A CA 1
ATOM 874 C C . VAL A 1 116 ? -6.021 2.590 -12.818 1.00 60.88 116 VAL A C 1
ATOM 876 O O . VAL A 1 116 ? -5.223 3.467 -12.511 1.00 60.88 116 VAL A O 1
ATOM 879 N N . PHE A 1 117 ? -7.286 2.602 -12.402 1.00 61.38 117 PHE A N 1
ATOM 880 C CA . PHE A 1 117 ? -7.830 3.707 -11.604 1.00 61.38 117 PHE A CA 1
ATOM 881 C C . PHE A 1 117 ? -7.706 3.516 -10.092 1.00 61.38 117 PHE A C 1
ATOM 883 O O . PHE A 1 117 ? -8.028 4.442 -9.350 1.00 61.38 117 PHE A O 1
ATOM 890 N N . GLY A 1 118 ? -7.221 2.366 -9.617 1.00 77.88 118 GLY A N 1
ATOM 891 C CA . GLY A 1 118 ? -7.055 2.198 -8.186 1.00 77.88 118 GLY A CA 1
ATOM 892 C C . GLY A 1 118 ? -6.396 0.920 -7.712 1.00 77.88 118 GLY A C 1
ATOM 893 O O . GLY A 1 118 ? -5.967 0.060 -8.485 1.00 77.88 118 GLY A O 1
ATOM 894 N N . TRP A 1 119 ? -6.314 0.856 -6.395 1.00 91.38 119 TRP A N 1
ATOM 895 C CA . TRP A 1 119 ? -5.780 -0.242 -5.613 1.00 91.38 119 TRP A CA 1
ATOM 896 C C . TRP A 1 119 ? -6.546 -0.304 -4.299 1.00 91.38 119 TRP A C 1
ATOM 898 O O . TRP A 1 119 ? -7.101 0.705 -3.857 1.00 91.38 119 TRP A O 1
ATOM 908 N N . PHE A 1 120 ? -6.538 -1.465 -3.660 1.00 94.50 120 PHE A N 1
ATOM 909 C CA . PHE A 1 120 ? -6.937 -1.568 -2.266 1.00 94.50 120 PHE A CA 1
ATOM 910 C C . PHE A 1 120 ? -5.991 -2.483 -1.500 1.00 94.50 120 PHE A C 1
ATOM 912 O O . PHE A 1 120 ? -5.294 -3.302 -2.098 1.00 94.50 120 PHE A O 1
ATOM 919 N N . ALA A 1 121 ? -5.985 -2.351 -0.179 1.00 97.00 121 ALA A N 1
ATOM 920 C CA . ALA A 1 121 ? -5.344 -3.276 0.734 1.00 97.00 121 ALA A CA 1
ATOM 921 C C . ALA A 1 121 ? -6.205 -3.465 1.982 1.00 97.00 121 ALA A C 1
ATOM 923 O O . ALA A 1 121 ? -6.825 -2.514 2.454 1.00 97.00 121 ALA A O 1
ATOM 924 N N . GLN A 1 122 ? -6.252 -4.683 2.515 1.00 97.38 122 GLN A N 1
ATOM 925 C CA . GLN A 1 122 ? -7.069 -5.034 3.674 1.00 97.38 122 GLN A CA 1
ATOM 926 C C . GLN A 1 122 ? -6.268 -5.774 4.738 1.00 97.38 122 GLN A C 1
ATOM 928 O O . GLN A 1 122 ? -5.427 -6.616 4.420 1.00 97.38 122 GLN A O 1
ATOM 933 N N . ILE A 1 123 ? -6.585 -5.492 5.998 1.00 96.19 123 ILE A N 1
ATOM 934 C CA . ILE A 1 123 ? -6.083 -6.230 7.155 1.00 96.19 123 ILE A CA 1
ATOM 935 C C . ILE A 1 123 ? -7.235 -6.445 8.151 1.00 96.19 123 ILE A C 1
ATOM 937 O O . ILE A 1 123 ? -8.006 -5.510 8.398 1.00 96.19 123 ILE A O 1
ATOM 941 N N . PRO A 1 124 ? -7.421 -7.666 8.684 1.00 92.06 124 PRO A N 1
ATOM 942 C CA . PRO A 1 124 ? -8.360 -7.886 9.775 1.00 92.06 124 PRO A CA 1
ATOM 943 C C . PRO A 1 124 ? -7.816 -7.261 11.065 1.00 92.06 124 PRO A C 1
ATOM 945 O O . PRO A 1 124 ? -6.639 -7.414 11.391 1.00 92.06 124 PRO A O 1
ATOM 948 N N . GLU A 1 125 ? -8.676 -6.581 11.814 1.00 81.56 125 GLU A N 1
ATOM 949 C CA . GLU A 1 125 ? -8.388 -6.187 13.190 1.00 81.56 125 GLU A CA 1
ATOM 950 C C . GLU A 1 125 ? -8.676 -7.394 14.081 1.00 81.56 125 GLU A C 1
ATOM 952 O O . GLU A 1 125 ? -9.809 -7.869 14.145 1.00 81.56 125 GLU A O 1
ATOM 957 N N . ILE A 1 126 ? -7.649 -7.906 14.752 1.00 67.25 126 ILE A N 1
ATOM 958 C CA . ILE A 1 126 ? -7.838 -8.901 15.807 1.00 67.25 126 ILE A CA 1
ATOM 959 C C . ILE A 1 126 ? -8.170 -8.111 17.075 1.00 67.25 126 ILE A C 1
ATOM 961 O O . ILE A 1 126 ? -7.330 -7.336 17.539 1.00 67.25 126 ILE A O 1
ATOM 965 N N . GLN A 1 127 ? -9.402 -8.253 17.570 1.00 56.59 127 GLN A N 1
ATOM 966 C CA . GLN A 1 127 ? -9.853 -7.668 18.839 1.00 56.59 127 GLN A CA 1
ATOM 967 C C . GLN A 1 127 ? -9.578 -8.598 20.018 1.00 56.59 127 GLN A C 1
ATOM 969 O O . GLN A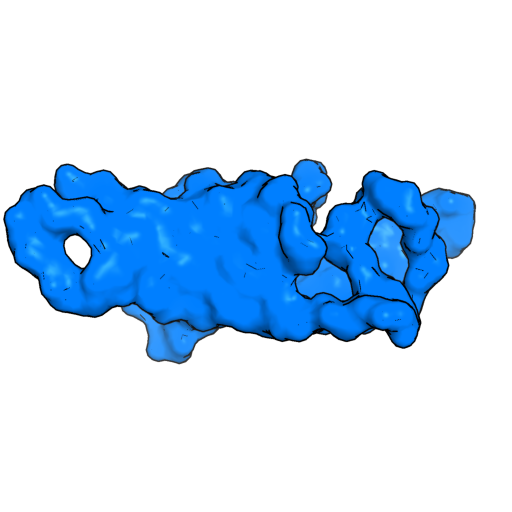 1 127 ? -9.718 -9.830 19.845 1.00 56.59 127 GLN A O 1
#

pLDDT: mean 85.63, std 13.45, range [51.91, 98.44]

Sequence (127 aa):
MPLPTGVWKANVNGTEAELSIEAPNQQGTFVGRFFGIDLRGFWDEFSQTISFTLTVITPPTGIPVVASFKGYLFRSPPNPEPGRDVVTTLTGSLQMNAGN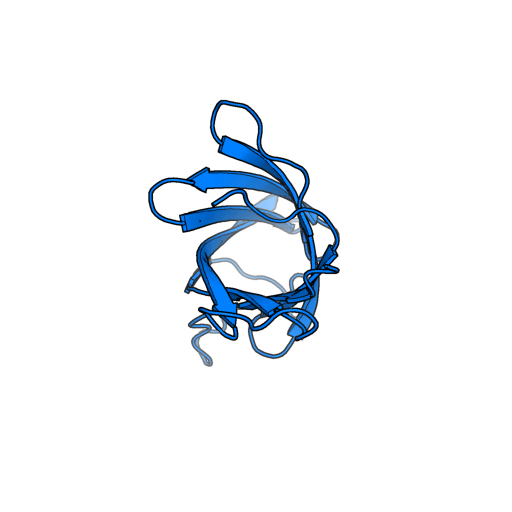IAAGLFPAIGTSRRNVFGWFAQIPEIQ

=== Feature glossary ===
Legend for the data blocks above and below:

— What the protein is —

The amino-acid sequence is the protein's primary structure: the linear order of residues from the N-terminus to the C-terminus, written in one-letter code. Everything else here — the 3D coordinates, the secondary structure, the domain annotations — is ultimately a consequence of this string.

Database cross-references. InterPro integrates a dozen domain/family signature databases into unified entries with residue-range hits. GO terms attach function/process/location labels with evidence codes. CATH codes position the fold in a four-level structural taxonomy. Organism is the NCBI-taxonomy species name.

— Where its atoms are —

The mmCIF block holds the 3D Cartesian coordinates of each backbone atom (N, Cα, C, O) in ångströms. mmCIF is the PDB's canonical archive format — a tagged-loop text representation of the atomic model.

The six renders are orthographic views along the three Cartesian axes in both directions. Representation (cartoon, sticks, or surface) and color scheme (sequence-rainbow or by-chain) vary across proteins so the training set covers all the common visualization conventions.

— Local backbone conformation —

Secondary structure is the local, repeating backbone conformation. DSSP classifies it into eight states by reading the hydrogen-bond network: three helix types (H, G, I), two β types (E, B), two non-regular types (T, S), and unstructured coil (-).

SS3 is a coarse helix/strand/coil call (letters a/b/c) made by the P-SEA algorithm from inter-Cα distances and dihedrals. It is less detailed than DSSP but needs only Cα positions.

Backbone dihedral angles. Every residue except chain termini has a φ (preceding-C → N → Cα → C) and a ψ (N → Cα → C → next-N). They are reported in degrees following the IUPAC sign convention. Secondary structure is essentially a statement about which (φ, ψ) basin each residue occupies.

— Global shape and packing —

The geometric summary reports three shape descriptors. Rg (radius of gyration) measures how spread out the Cα atoms are about their centre of mass; compact globular proteins have small Rg, elongated or unfolded ones large. Cα contacts (<8 Å, |i−j|>4) count long-range residue pairs in spatial proximity — high for tightly packed folds, near zero for rods or random coil. The bounding-box extents give the protein's footprint along x, y, z in Å.

Solvent accessibility: the surface area of each residue that a 1.4 Å water probe can touch, in Å². When only backbone atoms are present the absolute values are lower than full-atom SASA (side chains contribute most of the area) and are flagged as backbone-only.

Plot images: a contact map (which residues are close in 3D, as an N×N binary image), a Ramachandran scatter (backbone torsion angles, revealing secondary-structure composition at a glance), and — for AlphaFold structures — a PAE heatmap (pairwise prediction confidence).

— Structural neighborhood —

Foldseek's 3Di representation compresses backbone geometry into a per-residue letter drawn from a learned twenty-state alphabet. It captures the tertiary interaction pattern around each residue — which residues are packed against it in space, regardless of where they are in sequence.

Structural nearest neighbors (via Foldseek easy-search vs the PDB). Reported per hit: target PDB id, E-value, and alignment TM-score. A TM-score above ~0.5 is the conventional threshold for 'same fold'.

— Confidence and disorder —

pLDDT (predicted Local Distance Difference Test) is AlphaFold's per-residue confidence score, ranging from 0 to 100. Values above 90 indicate high confidence (typically well-packed cores); 70–90 is confident; 50–70 low confidence; below 50 usually means the region is disordered or the prediction is unreliable there. AlphaFold stores pLDDT in the mmCIF B-factor column.

For experimental (PDB) structures, the B-factor (temperature factor) quantifies the positional spread of each atom in the crystal — a combination of thermal vibration and static disorder — in units of Å². High B-factors mark flexible loops or poorly resolved regions; low B-factors mark the rigid, well-ordered core.

Predicted Aligned Error (PAE) is an AlphaFold confidence matrix: entry (i, j) is the expected error in the position of residue j, in ångströms, when the prediction is superimposed on the true structure at residue i. Low PAE within a block of residues means that block is internally rigid and well-predicted; high PAE between two blocks means their relative placement is uncertain even if each block individually is confident.